Protein AF-A5B8E8-F1 (afdb_monomer_lite)

pLDDT: mean 85.18, std 18.65, range [35.94, 98.5]

Organism: Vitis vinifera (NCBI:txid29760)

InterPro domains:
  IPR005062 SAC3/GANP/THP3, conserved domain [PF03399] (1-104)
  IPR045107 SAC3/GANP/THP3 [PTHR12436] (1-108)

Radius of gyration: 16.65 Å; chains: 1; bounding box: 36×50×41 Å

Sequence (117 aa):
MYNFLWDRMRAIRMDLRMQHIFDLQAISMLEQMIRLHIIAMHELCEYTKGEGFSEGFDAHLNIEQMNKTSVELFQMYDDHRKKGIIVPTEKEFRGYYALLKLDKHPGYKVSYWLLTA

Structure (mmCIF, N/CA/C/O backbone):
data_AF-A5B8E8-F1
#
_entry.id   AF-A5B8E8-F1
#
loop_
_atom_site.group_PDB
_atom_site.id
_atom_site.type_symbol
_atom_site.label_atom_id
_atom_site.label_alt_id
_atom_site.label_comp_id
_atom_site.label_asym_id
_atom_site.label_entity_id
_atom_site.label_seq_id
_atom_site.pdbx_PDB_ins_code
_atom_site.Cartn_x
_atom_site.Cartn_y
_atom_site.Cartn_z
_atom_site.occupancy
_atom_site.B_iso_or_equiv
_atom_site.auth_seq_id
_atom_site.auth_comp_id
_atom_site.auth_asym_id
_atom_site.auth_atom_id
_atom_site.pdbx_PDB_model_num
ATOM 1 N N . MET A 1 1 ? 5.576 4.783 -17.435 1.00 79.00 1 MET A N 1
ATOM 2 C CA . MET A 1 1 ? 4.247 4.647 -16.786 1.00 79.00 1 MET A CA 1
ATOM 3 C C . MET A 1 1 ? 4.357 4.291 -15.301 1.00 79.00 1 MET A C 1
ATOM 5 O O . MET A 1 1 ? 3.820 5.031 -14.490 1.00 79.00 1 MET A O 1
ATOM 9 N N . TYR A 1 2 ? 5.076 3.225 -14.917 1.00 85.69 2 TYR A N 1
ATOM 10 C CA . TYR A 1 2 ? 5.236 2.844 -13.502 1.00 85.69 2 TYR A CA 1
ATOM 11 C C . TYR A 1 2 ? 5.815 3.961 -12.614 1.00 85.69 2 TYR A C 1
ATOM 13 O O . TYR A 1 2 ? 5.212 4.264 -11.593 1.00 85.69 2 TYR A O 1
ATOM 21 N N . ASN A 1 3 ? 6.903 4.628 -13.026 1.00 85.19 3 ASN A N 1
ATOM 22 C CA . ASN A 1 3 ? 7.508 5.722 -12.243 1.00 85.19 3 ASN A CA 1
ATOM 23 C C . ASN A 1 3 ? 6.497 6.839 -11.920 1.00 85.19 3 ASN A C 1
ATOM 25 O O . ASN A 1 3 ? 6.433 7.311 -10.790 1.00 85.19 3 ASN A O 1
ATOM 29 N N . PHE A 1 4 ? 5.624 7.181 -12.875 1.00 87.94 4 PHE A N 1
ATOM 30 C CA . PHE A 1 4 ? 4.538 8.137 -12.653 1.00 87.94 4 PHE A CA 1
ATOM 31 C C . PHE A 1 4 ? 3.537 7.642 -11.599 1.00 87.94 4 PHE A C 1
ATOM 33 O O . PHE A 1 4 ? 3.187 8.389 -10.687 1.00 87.94 4 PHE A O 1
ATOM 40 N N . LEU A 1 5 ? 3.081 6.388 -11.697 1.00 88.69 5 LEU A N 1
ATOM 41 C CA . LEU A 1 5 ? 2.170 5.811 -10.704 1.00 88.69 5 LEU A CA 1
ATOM 42 C C . LEU A 1 5 ? 2.829 5.739 -9.323 1.00 88.69 5 LEU A C 1
ATOM 44 O O . LEU A 1 5 ? 2.202 6.103 -8.334 1.00 88.69 5 LEU A O 1
ATOM 48 N N . TRP A 1 6 ? 4.095 5.334 -9.252 1.00 89.12 6 TRP A N 1
ATOM 49 C CA . TRP A 1 6 ? 4.869 5.280 -8.015 1.00 89.12 6 TRP A CA 1
ATOM 50 C C . TRP A 1 6 ? 4.939 6.652 -7.330 1.00 89.12 6 TRP A C 1
ATOM 52 O O . TRP A 1 6 ? 4.627 6.754 -6.141 1.00 89.12 6 TRP A O 1
ATOM 62 N N . ASP A 1 7 ? 5.247 7.716 -8.081 1.00 90.44 7 ASP A N 1
ATOM 63 C CA . ASP A 1 7 ? 5.289 9.088 -7.562 1.00 90.44 7 ASP A CA 1
ATOM 64 C C . ASP A 1 7 ? 3.918 9.556 -7.064 1.00 90.44 7 ASP A C 1
ATOM 66 O O . ASP A 1 7 ? 3.801 10.110 -5.966 1.00 90.44 7 ASP A O 1
ATOM 70 N N . ARG A 1 8 ? 2.855 9.310 -7.842 1.00 94.56 8 ARG A N 1
ATOM 71 C CA . ARG A 1 8 ? 1.491 9.712 -7.467 1.00 94.56 8 ARG A CA 1
ATOM 72 C C . ARG A 1 8 ? 0.986 8.962 -6.244 1.00 94.56 8 ARG A C 1
ATOM 74 O O . ARG A 1 8 ? 0.412 9.585 -5.357 1.00 94.56 8 ARG A O 1
ATOM 81 N N . MET A 1 9 ? 1.256 7.666 -6.142 1.00 91.94 9 MET A N 1
ATOM 82 C CA . MET A 1 9 ? 0.870 6.870 -4.977 1.00 91.94 9 MET A CA 1
ATOM 83 C C . MET A 1 9 ? 1.655 7.294 -3.735 1.00 91.94 9 MET A C 1
ATOM 85 O O . MET A 1 9 ? 1.079 7.478 -2.663 1.00 91.94 9 MET A O 1
ATOM 89 N N . ARG A 1 10 ? 2.957 7.565 -3.869 1.00 91.62 10 ARG A N 1
ATOM 90 C CA . ARG A 1 10 ? 3.739 8.138 -2.771 1.00 91.62 10 ARG A CA 1
ATOM 91 C C . ARG A 1 10 ? 3.153 9.473 -2.303 1.00 91.62 10 ARG A C 1
ATOM 93 O O . ARG A 1 10 ? 3.033 9.660 -1.094 1.00 91.62 10 ARG A O 1
ATOM 100 N N . ALA A 1 11 ? 2.796 10.371 -3.223 1.00 95.38 11 ALA A N 1
ATOM 101 C CA . ALA A 1 11 ? 2.191 11.662 -2.895 1.00 95.38 11 ALA A CA 1
ATOM 102 C C . ALA A 1 11 ? 0.860 11.490 -2.148 1.00 95.38 11 ALA A C 1
ATOM 104 O O . ALA A 1 11 ? 0.709 12.034 -1.060 1.00 95.38 11 ALA A O 1
ATOM 105 N N . ILE A 1 12 ? -0.034 10.631 -2.652 1.00 95.75 12 ILE A N 1
ATOM 106 C CA . ILE A 1 12 ? -1.316 10.312 -2.009 1.00 95.75 12 ILE A CA 1
ATOM 107 C C . ILE A 1 12 ? -1.120 9.855 -0.556 1.00 95.75 12 ILE A C 1
ATOM 109 O O . ILE A 1 12 ? -1.797 10.353 0.340 1.00 95.75 12 ILE A O 1
ATOM 113 N N . ARG A 1 13 ? -0.172 8.946 -0.284 1.00 95.75 13 ARG A N 1
ATOM 114 C CA . ARG A 1 13 ? 0.109 8.494 1.091 1.00 95.75 13 ARG A CA 1
ATOM 115 C C . ARG A 1 13 ? 0.565 9.649 1.988 1.00 95.75 13 ARG A C 1
ATOM 117 O O . ARG A 1 13 ? 0.168 9.726 3.146 1.00 95.75 13 ARG A O 1
ATOM 124 N N . MET A 1 14 ? 1.414 10.543 1.472 1.00 96.00 14 MET A N 1
ATOM 125 C CA . MET A 1 14 ? 1.868 11.711 2.237 1.00 96.00 14 MET A CA 1
ATOM 126 C C . MET A 1 14 ? 0.724 12.684 2.529 1.00 96.00 14 MET A C 1
ATOM 128 O O . MET A 1 14 ? 0.667 13.192 3.649 1.00 96.00 14 MET A O 1
ATOM 132 N N . ASP A 1 15 ? -0.186 12.891 1.578 1.00 97.69 15 ASP A N 1
ATOM 133 C CA . ASP A 1 15 ? -1.343 13.774 1.739 1.00 97.69 15 ASP A CA 1
ATOM 134 C C . ASP A 1 15 ? -2.341 13.222 2.762 1.00 97.69 15 ASP A C 1
ATOM 136 O O . ASP A 1 15 ? -2.745 13.960 3.661 1.00 97.69 15 ASP A O 1
ATOM 140 N N . LEU A 1 16 ? -2.668 11.922 2.702 1.00 97.12 16 LEU A N 1
ATOM 141 C CA . LEU A 1 16 ? -3.530 11.259 3.695 1.00 97.12 16 LEU A CA 1
ATOM 142 C C . LEU A 1 16 ? -2.999 11.471 5.116 1.00 97.12 16 LEU A C 1
ATOM 144 O O . LEU A 1 16 ? -3.735 11.886 6.012 1.00 97.12 16 LEU A O 1
ATOM 148 N N . ARG A 1 17 ? -1.692 11.258 5.305 1.00 94.19 17 ARG A N 1
ATOM 149 C CA . ARG A 1 17 ? -1.033 11.459 6.595 1.00 94.19 17 ARG A CA 1
ATOM 150 C C . ARG A 1 17 ? -1.048 12.921 7.035 1.00 94.19 17 ARG A C 1
ATOM 152 O O . ARG A 1 17 ? -1.323 13.194 8.199 1.00 94.19 17 ARG A O 1
ATOM 159 N N . MET A 1 18 ? -0.734 13.853 6.132 1.00 96.88 18 MET A N 1
ATOM 160 C CA . MET A 1 18 ? -0.681 15.290 6.433 1.00 96.88 18 MET A CA 1
ATOM 161 C C . MET A 1 18 ? -2.055 15.841 6.827 1.00 96.88 18 MET A C 1
ATOM 163 O O . MET A 1 18 ? -2.149 16.682 7.716 1.00 96.88 18 MET A O 1
ATOM 167 N N . GLN A 1 19 ? -3.113 15.346 6.189 1.00 97.69 19 GLN A N 1
ATOM 168 C CA . GLN A 1 19 ? -4.493 15.741 6.462 1.00 97.69 19 GLN A CA 1
ATOM 169 C C . GLN A 1 19 ? -5.136 14.930 7.598 1.00 97.69 19 GLN A C 1
ATOM 171 O O . GLN A 1 19 ? -6.300 15.154 7.917 1.00 97.69 19 GLN A O 1
ATOM 176 N N . HIS A 1 20 ? -4.395 14.004 8.221 1.00 96.38 20 HIS A N 1
ATOM 177 C CA . HIS A 1 20 ? -4.889 13.101 9.265 1.00 96.38 20 HIS A CA 1
ATOM 178 C C . HIS A 1 20 ? -6.131 12.288 8.849 1.00 96.38 20 HIS A C 1
ATOM 180 O O . HIS A 1 20 ? -7.030 12.036 9.655 1.00 96.38 20 HIS A O 1
ATOM 186 N N . ILE A 1 21 ? -6.180 11.856 7.587 1.00 97.69 21 ILE A N 1
ATOM 187 C CA . ILE A 1 21 ? -7.262 11.028 7.051 1.00 97.69 21 ILE A CA 1
ATOM 188 C C . ILE A 1 21 ? -6.933 9.562 7.327 1.00 97.69 21 ILE A C 1
ATOM 190 O O . ILE A 1 21 ? -6.051 8.979 6.696 1.00 97.69 21 ILE A O 1
ATOM 194 N N . PHE A 1 22 ? -7.662 8.966 8.273 1.00 96.62 22 PHE A N 1
ATOM 195 C CA . PHE A 1 22 ? -7.445 7.590 8.726 1.00 96.62 22 PHE A CA 1
ATOM 196 C C . PHE A 1 22 ? -8.731 6.761 8.754 1.00 96.62 22 PHE A C 1
ATOM 198 O O . PHE A 1 22 ? -8.995 6.056 9.726 1.00 96.62 22 PHE A O 1
ATOM 205 N N . ASP A 1 23 ? -9.565 6.884 7.730 1.00 97.31 23 ASP A N 1
ATOM 206 C CA . ASP A 1 23 ? -10.796 6.108 7.595 1.00 97.31 23 ASP A CA 1
ATOM 207 C C . ASP A 1 23 ? -10.584 4.818 6.778 1.00 97.31 23 ASP A C 1
ATOM 209 O O . ASP A 1 23 ? -9.476 4.485 6.346 1.00 97.31 23 ASP A O 1
ATOM 213 N N . LEU A 1 24 ? -11.668 4.069 6.559 1.00 97.69 24 LEU A N 1
ATOM 214 C CA . LEU A 1 24 ? -11.645 2.840 5.760 1.00 97.69 24 LEU A CA 1
ATOM 215 C C . LEU A 1 24 ? -11.293 3.095 4.283 1.00 97.69 24 LEU A C 1
ATOM 217 O O . LEU A 1 24 ? -10.781 2.195 3.614 1.00 97.69 24 LEU A O 1
ATOM 221 N N . GLN A 1 25 ? -11.538 4.302 3.765 1.00 97.75 25 GLN A N 1
ATOM 222 C CA . GLN A 1 25 ? -11.183 4.652 2.392 1.00 97.75 25 GLN A CA 1
ATOM 223 C C . GLN A 1 25 ? -9.669 4.837 2.262 1.00 97.75 25 GLN A C 1
ATOM 225 O O . GLN A 1 25 ? -9.066 4.285 1.341 1.00 97.75 25 GLN A O 1
ATOM 230 N N . ALA A 1 26 ? -9.041 5.517 3.221 1.00 97.94 26 ALA A N 1
ATOM 231 C CA . ALA A 1 26 ? -7.592 5.617 3.314 1.00 97.94 26 ALA A CA 1
ATOM 232 C C . ALA A 1 26 ? -6.940 4.228 3.422 1.00 97.94 26 ALA A C 1
ATOM 234 O O . ALA A 1 26 ? -5.989 3.957 2.689 1.00 97.94 26 ALA A O 1
ATOM 235 N N . ILE A 1 27 ? -7.502 3.308 4.223 1.00 98.38 27 ILE A N 1
ATOM 236 C CA . ILE A 1 27 ? -7.063 1.899 4.249 1.00 98.38 27 ILE A CA 1
ATOM 237 C C . ILE A 1 27 ? -7.096 1.297 2.842 1.00 98.38 27 ILE A C 1
ATOM 239 O O . ILE A 1 27 ? -6.069 0.818 2.364 1.00 98.38 27 ILE A O 1
ATOM 243 N N . SER A 1 28 ? -8.237 1.366 2.148 1.00 98.19 28 SER A N 1
ATOM 244 C CA . SER A 1 28 ? -8.371 0.816 0.793 1.00 98.19 28 SER A CA 1
ATOM 245 C C . SER A 1 28 ? -7.346 1.404 -0.184 1.00 98.19 28 SER A C 1
ATOM 247 O O . SER A 1 28 ? -6.870 0.699 -1.075 1.00 98.19 28 SER A O 1
ATOM 249 N N . MET A 1 29 ? -6.999 2.684 -0.047 1.00 98.00 29 MET A N 1
ATOM 250 C CA . MET A 1 29 ? -5.994 3.330 -0.891 1.00 98.00 29 MET A CA 1
ATOM 251 C C . MET A 1 29 ? -4.591 2.790 -0.596 1.00 98.00 29 MET A C 1
ATOM 253 O O . MET A 1 29 ? -3.876 2.442 -1.536 1.00 98.00 29 MET A O 1
ATOM 257 N N . LEU A 1 30 ? -4.213 2.649 0.683 1.00 98.25 30 LEU A N 1
ATOM 258 C CA . LEU A 1 30 ? -2.934 2.051 1.095 1.00 98.25 30 LEU A CA 1
ATOM 259 C C . LEU A 1 30 ? -2.801 0.596 0.618 1.00 98.25 30 LEU A C 1
ATOM 261 O O . LEU A 1 30 ? -1.757 0.195 0.098 1.00 98.25 30 LEU A O 1
ATOM 265 N N . GLU A 1 31 ? -3.881 -0.174 0.733 1.00 98.44 31 GLU A N 1
ATOM 266 C CA . GLU A 1 31 ? -3.982 -1.546 0.238 1.00 98.44 31 GLU A CA 1
ATOM 267 C C . GLU A 1 31 ? -3.738 -1.642 -1.274 1.00 98.44 31 GLU A C 1
ATOM 269 O O . GLU A 1 31 ? -2.960 -2.480 -1.738 1.00 98.44 31 GLU A O 1
ATOM 274 N N . GLN A 1 32 ? -4.356 -0.753 -2.058 1.00 97.62 32 GLN A N 1
ATOM 275 C CA . GLN A 1 32 ? -4.134 -0.678 -3.504 1.00 97.62 32 GLN A CA 1
ATOM 276 C C . GLN A 1 32 ? -2.682 -0.329 -3.850 1.00 97.62 32 GLN A C 1
ATOM 278 O O . GLN A 1 32 ? -2.139 -0.910 -4.792 1.00 97.62 32 GLN A O 1
ATOM 283 N N . MET A 1 33 ? -2.014 0.547 -3.085 1.00 97.25 33 MET A N 1
ATOM 284 C CA . MET A 1 33 ? -0.590 0.833 -3.331 1.00 97.25 33 MET A CA 1
ATOM 285 C C . MET A 1 33 ? 0.282 -0.399 -3.109 1.00 97.25 33 MET A C 1
ATOM 287 O O . MET A 1 33 ? 1.187 -0.656 -3.898 1.00 97.25 33 MET A O 1
ATOM 291 N N . ILE A 1 34 ? 0.019 -1.175 -2.052 1.00 97.56 34 ILE A N 1
ATOM 292 C CA . ILE A 1 34 ? 0.779 -2.400 -1.780 1.00 97.56 34 ILE A CA 1
ATOM 293 C C . ILE A 1 34 ? 0.570 -3.421 -2.903 1.00 97.56 34 ILE A C 1
ATOM 295 O O . ILE A 1 34 ? 1.552 -3.971 -3.399 1.00 97.56 34 ILE A O 1
ATOM 299 N N . ARG A 1 35 ? -0.673 -3.635 -3.359 1.00 97.62 35 ARG A N 1
ATOM 300 C CA . ARG A 1 35 ? -0.953 -4.534 -4.494 1.00 97.62 35 ARG A CA 1
ATOM 301 C C . ARG A 1 35 ? -0.241 -4.073 -5.770 1.00 97.62 35 ARG A C 1
ATOM 303 O O . ARG A 1 35 ? 0.352 -4.898 -6.460 1.00 97.62 35 ARG A O 1
ATOM 310 N N . LEU A 1 36 ? -0.214 -2.765 -6.042 1.00 95.44 36 LEU A N 1
ATOM 311 C CA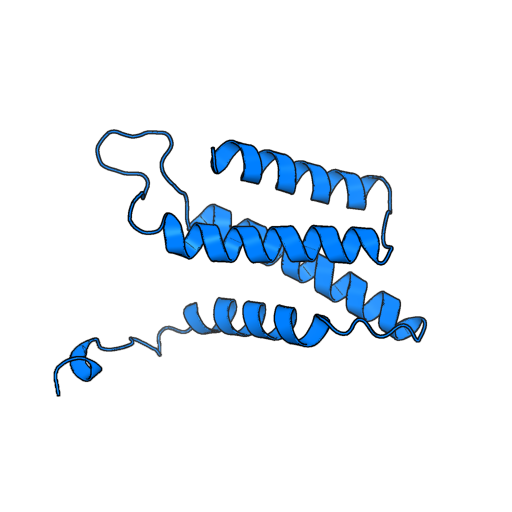 . LEU A 1 36 ? 0.541 -2.202 -7.165 1.00 95.44 36 LEU A CA 1
ATOM 312 C C . LEU A 1 36 ? 2.046 -2.482 -7.042 1.00 95.44 36 LEU A C 1
ATOM 314 O O . LEU A 1 36 ? 2.659 -2.882 -8.026 1.00 95.44 36 LEU A O 1
ATOM 318 N N . HIS A 1 37 ? 2.643 -2.303 -5.860 1.00 94.75 37 HIS A N 1
ATOM 319 C CA . HIS A 1 37 ? 4.064 -2.598 -5.644 1.00 94.75 37 HIS A CA 1
ATOM 320 C C . HIS A 1 37 ? 4.398 -4.079 -5.865 1.00 94.75 37 HIS A C 1
ATOM 322 O O . HIS A 1 37 ? 5.460 -4.382 -6.408 1.00 94.75 37 HIS A O 1
ATOM 328 N N . ILE A 1 38 ? 3.501 -4.991 -5.472 1.00 95.19 38 ILE A N 1
ATOM 329 C CA . ILE A 1 38 ? 3.651 -6.436 -5.706 1.00 95.19 38 ILE A CA 1
ATOM 330 C C . ILE A 1 38 ? 3.607 -6.740 -7.207 1.00 95.19 38 ILE A C 1
ATOM 332 O O . ILE A 1 38 ? 4.511 -7.396 -7.718 1.00 95.19 38 ILE A O 1
ATOM 336 N N . ILE A 1 39 ? 2.600 -6.224 -7.920 1.00 94.50 39 ILE A N 1
ATOM 337 C CA . ILE A 1 39 ? 2.462 -6.425 -9.371 1.00 94.50 39 ILE A CA 1
ATOM 338 C C . ILE A 1 39 ? 3.673 -5.844 -10.103 1.00 94.50 39 ILE A C 1
ATOM 340 O O . ILE A 1 39 ? 4.281 -6.524 -10.918 1.00 94.50 39 ILE A O 1
ATOM 344 N N . ALA A 1 40 ? 4.088 -4.622 -9.767 1.00 91.75 40 ALA A N 1
ATOM 345 C CA . ALA A 1 40 ? 5.251 -3.993 -10.383 1.00 91.75 40 ALA A CA 1
ATOM 346 C C . ALA A 1 40 ? 6.541 -4.793 -10.160 1.00 91.75 40 ALA A C 1
ATOM 348 O O . ALA A 1 40 ? 7.358 -4.886 -11.069 1.00 91.75 40 ALA A O 1
ATOM 349 N N . MET A 1 41 ? 6.712 -5.396 -8.979 1.00 91.44 41 MET A N 1
ATOM 350 C CA . MET A 1 41 ? 7.856 -6.264 -8.700 1.00 91.44 41 MET A CA 1
ATOM 351 C C . MET A 1 41 ? 7.888 -7.491 -9.616 1.00 91.44 41 MET A C 1
ATOM 353 O O . MET A 1 41 ? 8.972 -7.914 -9.998 1.00 91.44 41 MET A O 1
ATOM 357 N N . HIS A 1 42 ? 6.728 -8.056 -9.959 1.00 90.38 42 HIS A N 1
ATOM 358 C CA . HIS A 1 42 ? 6.630 -9.205 -10.858 1.00 90.38 42 HIS A CA 1
ATOM 359 C C . HIS A 1 42 ? 6.817 -8.806 -12.327 1.00 90.38 42 HIS A C 1
ATOM 361 O O . HIS A 1 42 ? 7.670 -9.365 -13.002 1.00 90.38 42 HIS A O 1
ATOM 367 N N . GLU A 1 43 ? 6.063 -7.813 -12.798 1.00 89.38 43 GLU A N 1
ATOM 368 C CA . GLU A 1 43 ? 6.024 -7.420 -14.214 1.00 89.38 43 GLU A CA 1
ATOM 369 C C . GLU A 1 43 ? 7.309 -6.722 -14.682 1.00 89.38 43 GLU A C 1
ATOM 371 O O . GLU A 1 43 ? 7.627 -6.722 -15.868 1.00 89.38 43 GLU A O 1
ATOM 376 N N . LEU A 1 44 ? 8.038 -6.076 -13.764 1.00 87.75 44 LEU A N 1
ATOM 377 C CA . LEU A 1 44 ? 9.192 -5.239 -14.102 1.00 87.75 44 LEU A CA 1
ATOM 378 C C . LEU A 1 44 ? 10.532 -5.805 -13.620 1.00 87.75 44 LEU A C 1
ATOM 380 O O . LEU A 1 44 ? 11.544 -5.109 -13.717 1.00 87.75 44 LEU A O 1
ATOM 384 N N . CYS A 1 45 ? 10.574 -7.042 -13.111 1.00 81.81 45 CYS A N 1
ATOM 385 C CA . CYS A 1 45 ? 11.808 -7.633 -12.579 1.00 81.81 45 CYS A CA 1
ATOM 386 C C . CYS A 1 45 ? 12.925 -7.751 -13.631 1.00 81.81 45 CYS A C 1
ATOM 388 O O . CYS A 1 45 ? 14.097 -7.582 -13.295 1.00 81.81 45 CYS A O 1
ATOM 390 N N . GLU A 1 46 ? 12.567 -7.969 -14.898 1.00 77.25 46 GLU A N 1
ATOM 391 C CA . GLU A 1 46 ? 13.504 -8.078 -16.024 1.00 77.25 46 GLU A CA 1
ATOM 392 C C . GLU A 1 46 ? 13.934 -6.706 -16.580 1.00 77.25 46 GLU A C 1
ATOM 394 O O . GLU A 1 46 ? 14.963 -6.599 -17.239 1.00 77.25 46 GLU A O 1
ATOM 399 N N . TYR A 1 47 ? 13.210 -5.627 -16.254 1.00 73.69 47 TYR A N 1
ATOM 400 C CA . TYR A 1 47 ? 13.458 -4.259 -16.737 1.00 73.69 47 TYR A CA 1
ATOM 401 C C . TYR A 1 47 ? 14.274 -3.428 -15.735 1.00 73.69 47 TYR A C 1
ATOM 403 O O . TYR A 1 47 ? 13.930 -2.289 -15.391 1.00 73.69 47 TYR A O 1
ATOM 411 N N . THR A 1 48 ? 15.350 -4.021 -15.219 1.00 64.56 48 THR A N 1
ATOM 412 C CA . THR A 1 48 ? 16.214 -3.414 -14.198 1.00 64.56 48 THR A CA 1
ATOM 413 C C . THR A 1 48 ? 17.040 -2.250 -14.754 1.00 64.56 48 THR A C 1
ATOM 415 O O . THR A 1 48 ? 17.345 -2.177 -15.940 1.00 64.56 48 THR A O 1
ATOM 418 N N . LYS A 1 49 ? 17.413 -1.298 -13.886 1.00 60.97 49 LYS A N 1
ATOM 419 C CA . LYS A 1 49 ? 18.327 -0.198 -14.246 1.00 60.97 49 LYS A CA 1
ATOM 420 C C . LYS A 1 49 ? 19.702 -0.751 -14.664 1.00 60.97 49 LYS A C 1
ATOM 422 O O . LYS A 1 49 ? 20.475 -1.180 -13.813 1.00 60.97 49 LYS A O 1
ATOM 427 N N . GLY 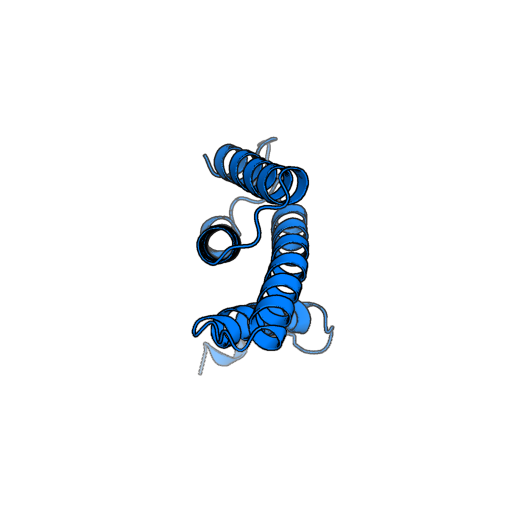A 1 50 ? 20.007 -0.695 -15.959 1.00 60.62 50 GLY A N 1
ATOM 428 C CA . GLY A 1 50 ? 21.247 -1.182 -16.577 1.00 60.62 50 GLY A CA 1
ATOM 429 C C . GLY A 1 50 ? 21.019 -1.460 -18.067 1.00 60.62 50 GLY A C 1
ATOM 430 O O . GLY A 1 50 ? 19.883 -1.674 -18.454 1.00 60.62 50 GLY A O 1
ATOM 431 N N . GLU A 1 51 ? 22.063 -1.398 -18.904 1.00 50.56 51 GLU A N 1
ATOM 432 C CA . GLU A 1 51 ? 21.993 -1.440 -20.389 1.00 50.56 51 GLU A CA 1
ATOM 433 C C . GLU A 1 51 ? 21.437 -0.174 -21.083 1.00 50.56 51 GLU A C 1
ATOM 435 O O . GLU A 1 51 ? 20.656 -0.230 -22.028 1.00 50.56 51 GLU A O 1
ATOM 440 N N . GLY A 1 52 ? 21.864 1.016 -20.645 1.00 50.94 52 GLY A N 1
ATOM 441 C CA . GLY A 1 52 ? 21.621 2.264 -21.393 1.00 50.94 52 GLY A CA 1
ATOM 442 C C . GLY A 1 52 ? 20.264 2.940 -21.157 1.00 50.94 52 GLY A C 1
ATOM 443 O O . GLY A 1 52 ? 20.016 4.001 -21.726 1.00 50.94 52 GLY A O 1
ATOM 444 N N . PHE A 1 53 ? 19.421 2.397 -20.273 1.00 51.44 53 PHE A N 1
ATOM 445 C CA . PHE A 1 53 ? 18.168 3.021 -19.836 1.00 51.44 53 PHE A CA 1
ATOM 446 C C . PHE A 1 53 ? 18.304 3.646 -18.437 1.00 51.44 53 PHE A C 1
ATOM 448 O O . PHE A 1 53 ? 18.460 2.949 -17.435 1.00 51.44 53 PHE A O 1
ATOM 455 N N . SER A 1 54 ? 18.210 4.977 -18.349 1.00 57.41 54 SER A N 1
ATOM 456 C CA . SER A 1 54 ? 18.261 5.735 -17.084 1.00 57.41 54 SER A CA 1
ATOM 457 C C . SER A 1 54 ? 16.978 5.635 -16.239 1.00 57.41 54 SER A C 1
ATOM 459 O O . SER A 1 54 ? 17.006 5.945 -15.049 1.00 57.41 54 SER A O 1
ATOM 461 N N . GLU A 1 55 ? 15.866 5.171 -16.822 1.00 64.19 55 GLU A N 1
ATOM 462 C CA . GLU A 1 55 ? 14.528 5.123 -16.202 1.00 64.19 55 GLU A CA 1
ATOM 463 C C . GLU A 1 55 ? 14.030 3.701 -15.861 1.00 64.19 55 GLU A C 1
ATOM 465 O O . GLU A 1 55 ? 12.824 3.473 -15.748 1.00 64.19 55 GLU A O 1
ATOM 470 N N . GLY A 1 56 ? 14.937 2.731 -15.704 1.00 69.44 56 GLY A N 1
ATOM 471 C CA . GLY A 1 56 ? 14.581 1.348 -15.360 1.00 69.44 56 GLY A CA 1
ATOM 472 C C . GLY A 1 56 ? 13.906 1.193 -13.987 1.00 69.44 56 GLY A C 1
ATOM 473 O O . GLY A 1 56 ? 13.985 2.072 -13.120 1.00 69.44 56 GLY A O 1
ATO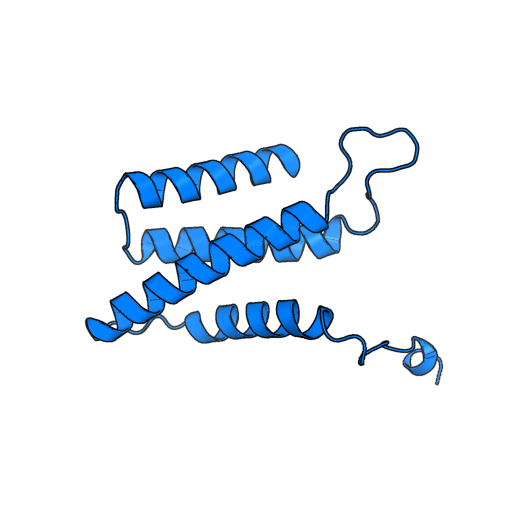M 474 N N . PHE A 1 57 ? 13.259 0.046 -13.775 1.00 84.94 57 PHE A N 1
ATOM 475 C CA . PHE A 1 57 ? 12.609 -0.295 -12.512 1.00 84.94 57 PHE A CA 1
ATOM 476 C C . PHE A 1 57 ? 13.639 -0.455 -11.388 1.00 84.94 57 PHE A C 1
ATOM 478 O O . PHE A 1 57 ? 14.650 -1.147 -11.521 1.00 84.94 57 PHE A O 1
ATOM 485 N N . ASP A 1 58 ? 13.368 0.201 -10.260 1.00 87.88 58 ASP A N 1
ATOM 486 C CA . ASP A 1 58 ? 14.198 0.143 -9.063 1.00 87.88 58 ASP A CA 1
ATOM 487 C C . ASP A 1 58 ? 13.510 -0.704 -7.991 1.00 87.88 58 ASP A C 1
ATOM 489 O O . ASP A 1 58 ? 12.678 -0.223 -7.212 1.00 87.88 58 ASP A O 1
ATOM 493 N N . ALA A 1 59 ? 13.852 -1.992 -7.971 1.00 88.19 59 ALA A N 1
ATOM 494 C CA . ALA A 1 59 ? 13.295 -2.954 -7.029 1.00 88.19 59 ALA A CA 1
ATOM 495 C C . ALA A 1 59 ? 13.528 -2.543 -5.566 1.00 88.19 59 ALA A C 1
ATOM 497 O O . ALA A 1 59 ? 12.663 -2.756 -4.714 1.00 88.19 59 ALA A O 1
ATOM 498 N N . HIS A 1 60 ? 14.665 -1.905 -5.269 1.00 88.31 60 HIS A N 1
ATOM 499 C CA . HIS A 1 60 ? 14.986 -1.464 -3.917 1.00 88.31 60 HIS A CA 1
ATOM 500 C C . HIS A 1 60 ? 14.030 -0.361 -3.456 1.00 88.31 60 HIS A C 1
ATOM 502 O O . HIS A 1 60 ? 13.420 -0.483 -2.391 1.00 88.31 60 HIS A O 1
ATOM 508 N N . LEU A 1 61 ? 13.835 0.672 -4.281 1.00 90.25 61 LEU A N 1
ATOM 509 C CA . LEU A 1 61 ? 12.891 1.752 -3.981 1.00 90.25 61 LEU A CA 1
ATOM 510 C C . LEU A 1 61 ? 11.441 1.254 -3.930 1.00 90.25 61 LEU A C 1
ATOM 512 O O . LEU A 1 61 ? 10.668 1.714 -3.085 1.00 90.25 61 LEU A O 1
ATOM 516 N N . ASN A 1 62 ? 11.062 0.302 -4.790 1.00 91.50 62 ASN A N 1
ATOM 517 C CA . ASN A 1 62 ? 9.742 -0.335 -4.754 1.00 91.50 62 ASN A CA 1
ATOM 518 C C . ASN A 1 62 ? 9.498 -1.034 -3.404 1.00 91.50 62 ASN A C 1
ATOM 520 O O . ASN A 1 62 ? 8.517 -0.740 -2.716 1.00 91.50 62 ASN A O 1
ATOM 524 N N . ILE A 1 63 ? 10.436 -1.888 -2.980 1.00 93.00 63 ILE A N 1
ATOM 525 C CA . ILE A 1 63 ? 10.382 -2.598 -1.695 1.00 93.00 63 ILE A CA 1
ATOM 526 C C . ILE A 1 63 ? 10.389 -1.613 -0.520 1.00 93.00 63 ILE A C 1
ATOM 528 O O . ILE A 1 63 ? 9.667 -1.808 0.463 1.00 93.00 63 ILE A O 1
ATOM 532 N N . GLU A 1 64 ? 11.190 -0.550 -0.583 1.00 93.38 64 GLU A N 1
ATOM 533 C CA . GLU A 1 64 ? 11.232 0.478 0.456 1.00 93.38 64 GLU A CA 1
ATOM 534 C C . GLU A 1 64 ? 9.867 1.163 0.620 1.00 93.38 64 GLU A C 1
ATOM 536 O O . GLU A 1 64 ? 9.377 1.300 1.746 1.00 93.38 64 GLU A O 1
ATOM 541 N N . GLN A 1 65 ? 9.217 1.559 -0.482 1.00 93.56 65 GLN A N 1
ATOM 542 C CA . GLN A 1 65 ? 7.888 2.169 -0.409 1.00 93.56 65 GLN A CA 1
ATOM 543 C C . GLN A 1 65 ? 6.827 1.189 0.081 1.00 93.56 65 GLN A C 1
ATOM 545 O O . GLN A 1 65 ? 6.045 1.570 0.952 1.00 93.56 65 GLN A O 1
ATOM 550 N N . MET A 1 66 ? 6.844 -0.062 -0.387 1.00 95.44 66 MET A N 1
ATOM 551 C CA . MET A 1 66 ? 5.936 -1.105 0.095 1.00 95.44 66 MET A CA 1
ATOM 552 C C . MET A 1 66 ? 6.074 -1.318 1.611 1.00 95.44 66 MET A C 1
ATOM 554 O O . MET A 1 66 ? 5.064 -1.399 2.311 1.00 95.44 66 MET A O 1
ATOM 558 N N . ASN A 1 67 ? 7.302 -1.333 2.149 1.00 95.50 67 ASN A N 1
ATOM 559 C CA . ASN A 1 67 ? 7.539 -1.423 3.595 1.00 95.50 67 ASN A CA 1
ATOM 560 C C . ASN A 1 67 ? 6.943 -0.227 4.349 1.00 95.50 67 ASN A C 1
ATOM 562 O O . ASN A 1 67 ? 6.250 -0.425 5.345 1.00 95.50 67 ASN A O 1
ATOM 566 N N . LYS A 1 68 ? 7.186 1.003 3.876 1.00 95.38 68 LYS A N 1
ATOM 567 C CA . LYS A 1 68 ? 6.652 2.221 4.510 1.00 95.38 68 LYS A CA 1
ATOM 568 C C . LYS A 1 68 ? 5.122 2.227 4.521 1.00 95.38 68 LYS A C 1
ATOM 570 O O . LYS A 1 68 ? 4.534 2.490 5.564 1.00 95.38 68 LYS A O 1
ATOM 575 N N . THR A 1 69 ? 4.492 1.876 3.399 1.00 97.31 69 THR A N 1
ATOM 576 C CA . THR A 1 69 ? 3.028 1.773 3.301 1.00 97.31 69 THR A CA 1
ATOM 577 C C . THR A 1 69 ? 2.477 0.684 4.221 1.00 97.31 69 THR A C 1
ATOM 579 O O . THR A 1 69 ? 1.462 0.902 4.871 1.00 97.31 69 THR A O 1
ATOM 582 N N . SER A 1 70 ? 3.157 -0.463 4.336 1.00 97.81 70 SER A N 1
ATOM 583 C CA . SER A 1 70 ? 2.716 -1.565 5.209 1.00 97.81 70 SER A CA 1
ATOM 584 C C . SER A 1 70 ? 2.721 -1.174 6.688 1.00 97.81 70 SER A C 1
ATOM 586 O O . SER A 1 70 ? 1.775 -1.484 7.403 1.00 97.81 70 SER A O 1
ATOM 588 N N . VAL A 1 71 ? 3.760 -0.468 7.151 1.00 96.75 71 VAL A N 1
ATOM 589 C CA . VAL A 1 71 ? 3.835 0.015 8.543 1.00 96.75 71 VAL A CA 1
ATOM 590 C C . VAL A 1 71 ? 2.665 0.946 8.862 1.00 96.75 71 VAL A C 1
ATOM 592 O O . VAL A 1 71 ? 2.019 0.789 9.895 1.00 96.75 71 VAL A O 1
ATOM 595 N N . GLU A 1 72 ? 2.370 1.879 7.960 1.00 97.31 72 GLU A N 1
ATOM 596 C CA . GLU A 1 72 ? 1.257 2.818 8.114 1.00 97.31 72 GLU A CA 1
ATOM 597 C C . GLU A 1 72 ? -0.102 2.101 8.099 1.00 97.31 72 GLU A C 1
ATOM 599 O O . GLU A 1 72 ? -0.925 2.313 8.988 1.00 97.31 72 GLU A O 1
ATOM 604 N N . LEU A 1 73 ? -0.297 1.163 7.168 1.00 98.44 73 LEU A N 1
ATOM 605 C CA . LEU A 1 73 ? -1.503 0.342 7.080 1.00 98.44 73 LEU A CA 1
ATOM 606 C C . LEU A 1 73 ? -1.748 -0.477 8.358 1.00 98.44 73 LEU A C 1
ATOM 608 O O . LEU A 1 73 ? -2.874 -0.547 8.847 1.00 98.44 73 LEU A O 1
ATOM 612 N N . PHE A 1 74 ? -0.705 -1.079 8.933 1.00 98.38 74 PHE A N 1
ATOM 613 C CA . PHE A 1 74 ? -0.845 -1.879 10.154 1.00 98.38 74 PHE A CA 1
ATOM 614 C C . PHE A 1 74 ? -1.183 -1.031 11.371 1.00 98.38 74 PHE A C 1
ATOM 616 O O . PHE A 1 74 ? -2.021 -1.442 12.172 1.00 98.38 74 PHE A O 1
ATOM 623 N N . GLN A 1 75 ? -0.608 0.168 11.466 1.00 97.81 75 GLN A N 1
ATOM 624 C CA . GLN A 1 75 ? -0.999 1.127 12.492 1.00 97.81 75 GLN A CA 1
ATOM 625 C C . GLN A 1 75 ? -2.490 1.478 12.369 1.00 97.81 75 GLN A C 1
ATOM 627 O O . GLN A 1 75 ? -3.218 1.443 13.361 1.00 97.81 75 GLN A O 1
ATOM 632 N N . MET A 1 76 ? -2.973 1.722 11.145 1.00 97.88 76 MET A N 1
ATOM 633 C CA . MET A 1 76 ? -4.389 1.996 10.900 1.00 97.88 76 MET A CA 1
ATOM 634 C C . MET A 1 76 ? -5.297 0.818 11.268 1.00 97.88 76 MET A C 1
ATOM 636 O O . MET A 1 76 ? -6.345 1.042 11.877 1.00 97.88 76 MET A O 1
ATOM 640 N N . TYR A 1 77 ? -4.920 -0.424 10.946 1.00 98.50 77 TYR A N 1
ATOM 641 C CA . TYR A 1 77 ? -5.683 -1.601 11.374 1.00 98.50 77 TYR A CA 1
ATOM 642 C C . TYR A 1 77 ? -5.766 -1.704 12.896 1.00 98.50 77 TYR A C 1
ATOM 644 O O . TYR A 1 77 ? -6.846 -1.942 13.437 1.00 98.50 77 TYR A O 1
ATOM 652 N N . ASP A 1 78 ? -4.653 -1.493 13.596 1.00 98.19 78 ASP A N 1
ATOM 653 C CA . ASP A 1 78 ? -4.621 -1.590 15.053 1.00 98.19 78 ASP A CA 1
ATOM 654 C C . ASP A 1 78 ? -5.450 -0.482 15.715 1.00 98.19 78 ASP A C 1
ATOM 656 O O . ASP A 1 78 ? -6.167 -0.744 16.683 1.00 98.19 78 ASP A O 1
ATOM 660 N N . ASP A 1 79 ? -5.443 0.731 15.163 1.00 97.62 79 ASP A N 1
ATOM 661 C CA . ASP A 1 79 ? -6.268 1.833 15.660 1.00 97.62 79 ASP A CA 1
ATOM 662 C C . ASP A 1 79 ? -7.766 1.627 15.400 1.00 97.62 79 ASP A C 1
ATOM 664 O O . ASP A 1 79 ? -8.588 1.971 16.253 1.00 97.62 79 ASP A O 1
ATOM 668 N N . HIS A 1 80 ? -8.145 1.006 14.281 1.00 98.06 80 HIS A N 1
ATOM 669 C CA . HIS A 1 80 ? -9.532 0.596 14.039 1.00 98.06 80 HIS A CA 1
ATOM 670 C C . HIS A 1 80 ? -9.958 -0.546 14.962 1.00 98.06 80 HIS A C 1
ATOM 672 O O . HIS A 1 80 ? -11.055 -0.499 15.523 1.00 98.06 80 HIS A O 1
ATOM 678 N N . ARG A 1 81 ? -9.074 -1.518 15.215 1.00 97.69 81 ARG A N 1
ATOM 679 C CA . ARG A 1 81 ? -9.354 -2.622 16.140 1.00 97.69 81 ARG A CA 1
ATOM 680 C C . ARG A 1 81 ? -9.611 -2.122 17.559 1.00 97.69 81 ARG A C 1
ATOM 682 O O . ARG A 1 81 ? -10.545 -2.595 18.200 1.00 97.69 81 ARG A O 1
ATOM 689 N N . LYS A 1 82 ? -8.849 -1.126 18.033 1.00 97.56 82 LYS A N 1
ATOM 690 C CA . LYS A 1 82 ? -9.091 -0.461 19.332 1.00 97.56 82 LYS A CA 1
ATOM 691 C C . LYS A 1 82 ? -10.476 0.192 19.413 1.00 97.56 82 LYS A C 1
ATOM 693 O O . LYS A 1 82 ? -11.025 0.306 20.502 1.00 97.56 82 LYS A O 1
ATOM 698 N N . LYS A 1 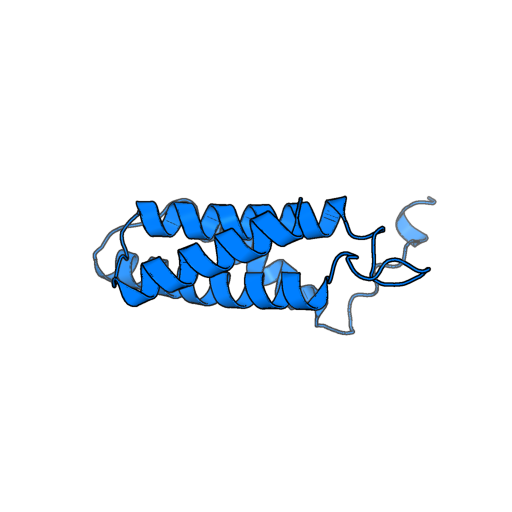83 ? -11.048 0.594 18.274 1.00 97.25 83 LYS A N 1
ATOM 699 C CA . LYS A 1 83 ? -12.409 1.146 18.152 1.00 97.25 83 LYS A CA 1
ATOM 700 C C . LYS A 1 83 ? -13.480 0.068 17.918 1.00 97.25 83 LYS A C 1
ATOM 702 O O . LYS A 1 83 ? -14.632 0.408 17.678 1.00 97.25 83 LYS A O 1
ATOM 707 N N . GLY A 1 84 ? -13.119 -1.218 17.952 1.00 97.81 84 GLY A N 1
ATOM 708 C CA . GLY A 1 84 ? -14.031 -2.335 17.685 1.00 97.81 84 GLY A CA 1
ATOM 709 C C . GLY A 1 84 ? -14.330 -2.579 16.201 1.00 97.81 84 GLY A C 1
ATOM 710 O O . GLY A 1 84 ? -15.199 -3.386 15.885 1.00 97.81 84 GLY A O 1
ATOM 711 N N . ILE A 1 85 ? -13.621 -1.912 15.285 1.00 98.00 85 ILE A N 1
ATOM 712 C CA . ILE A 1 85 ? -13.795 -2.075 13.838 1.00 98.00 85 ILE A CA 1
ATOM 713 C C . ILE A 1 85 ? -12.782 -3.105 13.335 1.00 98.00 85 ILE A C 1
ATOM 715 O O . ILE A 1 85 ? -11.572 -2.923 13.468 1.00 98.00 85 ILE A O 1
ATOM 719 N N . ILE A 1 86 ? -13.278 -4.187 12.738 1.00 96.38 86 ILE A N 1
ATOM 720 C CA . ILE A 1 86 ? -12.449 -5.237 12.138 1.00 96.38 86 ILE A CA 1
ATOM 721 C C . ILE A 1 86 ? -12.393 -5.010 10.632 1.00 96.38 86 ILE A C 1
ATOM 723 O O . ILE A 1 86 ? -13.433 -4.926 9.981 1.00 96.38 86 ILE A O 1
ATOM 727 N N . VAL A 1 87 ? -11.183 -4.960 10.077 1.00 97.81 87 VAL A N 1
ATOM 728 C CA . VAL A 1 87 ? -10.977 -4.821 8.635 1.00 97.81 87 VAL A CA 1
ATOM 729 C C . VAL A 1 87 ? -10.657 -6.197 8.029 1.00 97.81 87 VAL A C 1
ATOM 731 O O . VAL A 1 87 ? -9.621 -6.773 8.365 1.00 97.81 87 VAL A O 1
ATOM 734 N N . PRO A 1 88 ? -11.524 -6.772 7.169 1.00 97.06 88 PRO A N 1
ATOM 735 C CA . PRO A 1 88 ? -11.401 -8.169 6.728 1.00 97.06 88 PRO A CA 1
ATOM 736 C C . PRO A 1 88 ? -10.105 -8.498 5.976 1.00 97.06 88 PRO A C 1
ATOM 738 O O . PRO A 1 88 ? -9.586 -9.610 6.083 1.00 97.06 88 PRO A O 1
ATOM 741 N N . THR A 1 89 ? -9.579 -7.527 5.235 1.00 98.25 89 THR A N 1
ATOM 742 C CA . THR A 1 89 ? -8.377 -7.626 4.396 1.00 98.25 89 THR A CA 1
ATOM 743 C C . THR A 1 89 ? -7.079 -7.650 5.196 1.00 98.25 89 THR A C 1
ATOM 745 O O . THR A 1 89 ? -6.041 -8.021 4.662 1.00 98.25 89 THR A O 1
ATOM 748 N N . GLU A 1 90 ? -7.103 -7.345 6.494 1.00 98.31 90 GLU A N 1
ATOM 749 C CA . GLU A 1 90 ? -5.891 -7.241 7.308 1.00 98.31 90 GLU A CA 1
ATOM 750 C C . GLU A 1 90 ? -4.972 -8.475 7.215 1.00 98.31 90 GLU A C 1
ATOM 752 O O . GLU A 1 90 ? -3.746 -8.353 7.143 1.00 98.31 90 GLU A O 1
ATOM 757 N N . LYS A 1 91 ? -5.559 -9.677 7.191 1.00 97.69 91 LYS A N 1
ATOM 758 C CA . LYS A 1 91 ? -4.800 -10.934 7.118 1.00 97.69 91 LYS A CA 1
ATOM 759 C C . LYS A 1 91 ? -4.035 -11.074 5.798 1.00 97.69 91 LYS A C 1
ATOM 761 O O . LYS A 1 91 ? -2.910 -11.567 5.814 1.00 97.69 91 LYS A O 1
ATOM 766 N N . GLU A 1 92 ? -4.619 -10.620 4.689 1.00 98.25 92 GLU A N 1
ATOM 767 C CA . GLU A 1 92 ? -3.990 -10.609 3.360 1.00 98.25 92 GLU A CA 1
ATOM 768 C C . GLU A 1 92 ? -2.703 -9.774 3.398 1.00 98.25 92 GLU A C 1
ATOM 770 O O . GLU A 1 92 ? -1.619 -10.268 3.085 1.00 98.25 92 GLU A O 1
ATOM 775 N N . PHE A 1 93 ? -2.796 -8.538 3.895 1.00 98.50 93 PHE A N 1
ATOM 776 C CA . PHE A 1 93 ? -1.669 -7.602 3.916 1.00 98.50 93 PHE A CA 1
ATOM 777 C C . PHE A 1 93 ? -0.579 -7.982 4.914 1.00 98.50 93 PHE A C 1
ATOM 779 O O . PHE A 1 93 ? 0.610 -7.826 4.621 1.00 98.50 93 PHE A O 1
ATOM 786 N N . ARG A 1 94 ? -0.948 -8.545 6.071 1.00 97.62 94 ARG A N 1
ATOM 787 C CA . ARG A 1 94 ? 0.039 -9.134 6.989 1.00 97.62 94 ARG A CA 1
ATOM 788 C C . ARG A 1 94 ? 0.758 -10.325 6.349 1.00 97.62 94 ARG A C 1
ATOM 790 O O . ARG A 1 94 ? 1.966 -10.457 6.535 1.00 97.62 94 ARG A O 1
ATOM 797 N N . GLY A 1 95 ? 0.054 -11.133 5.553 1.00 97.44 95 GLY A N 1
ATOM 798 C CA . GLY A 1 95 ? 0.638 -12.215 4.757 1.00 97.44 95 GLY A CA 1
ATOM 799 C C . GLY A 1 95 ? 1.659 -11.712 3.732 1.00 97.44 95 GLY A C 1
ATOM 800 O O . GLY A 1 95 ? 2.796 -12.185 3.720 1.00 97.44 95 GLY A O 1
ATOM 801 N N . TYR A 1 96 ? 1.306 -10.699 2.934 1.00 96.75 96 TYR A N 1
ATOM 802 C CA . TYR A 1 96 ? 2.237 -10.082 1.979 1.00 96.75 96 TYR A CA 1
ATOM 803 C C . TYR A 1 96 ? 3.490 -9.525 2.655 1.00 96.75 96 TYR A C 1
ATOM 805 O O . TYR A 1 96 ? 4.604 -9.730 2.173 1.00 96.75 96 TYR A O 1
ATOM 813 N N . TYR A 1 97 ? 3.335 -8.856 3.798 1.00 95.44 97 TYR A N 1
ATOM 814 C CA . TYR A 1 97 ? 4.477 -8.321 4.534 1.00 95.44 97 TYR A CA 1
ATOM 815 C C . TYR A 1 97 ? 5.364 -9.417 5.131 1.00 95.44 97 TYR A C 1
ATOM 817 O O . TYR A 1 97 ? 6.585 -9.274 5.130 1.00 95.44 97 TYR A O 1
ATOM 825 N N . ALA A 1 98 ? 4.783 -10.524 5.606 1.00 94.56 98 ALA A N 1
ATOM 826 C CA . ALA A 1 98 ? 5.557 -11.673 6.067 1.00 94.56 98 ALA A CA 1
ATOM 827 C C . ALA A 1 98 ? 6.429 -12.245 4.936 1.00 94.56 98 ALA A C 1
ATOM 829 O O . ALA A 1 98 ? 7.634 -12.406 5.128 1.00 94.56 98 ALA A O 1
ATOM 830 N N . LEU A 1 99 ? 5.859 -12.453 3.742 1.00 91.75 99 LEU A N 1
ATOM 831 C CA . LEU A 1 99 ? 6.606 -12.896 2.554 1.00 91.75 99 LEU A CA 1
ATOM 832 C C . LEU A 1 99 ? 7.737 -11.921 2.196 1.00 91.75 99 LEU A C 1
ATOM 834 O O . LEU A 1 99 ? 8.869 -12.346 1.978 1.00 91.75 99 LEU A O 1
ATOM 838 N N . LEU A 1 100 ? 7.466 -10.613 2.242 1.00 88.75 100 LEU A N 1
ATOM 839 C CA . LEU A 1 100 ? 8.469 -9.574 1.987 1.00 88.75 100 LEU A CA 1
ATOM 840 C C . LEU A 1 100 ? 9.654 -9.621 2.972 1.00 88.75 100 LEU A C 1
ATOM 842 O O . LEU A 1 100 ? 10.765 -9.216 2.630 1.00 88.75 100 LEU A O 1
ATOM 846 N N . LYS A 1 101 ? 9.438 -10.066 4.216 1.00 85.00 101 LYS A N 1
ATOM 847 C CA . LYS A 1 101 ? 10.504 -10.188 5.226 1.00 85.00 101 LYS A CA 1
ATOM 848 C C . LYS A 1 101 ? 11.257 -11.508 5.156 1.00 85.00 101 LYS A C 1
ATOM 850 O O . LYS A 1 101 ? 12.441 -11.514 5.492 1.00 85.00 101 LYS A O 1
ATOM 855 N N . LEU A 1 102 ? 10.607 -12.586 4.719 1.00 84.50 102 LEU A N 1
ATOM 856 C CA . LEU A 1 102 ? 11.248 -13.892 4.542 1.00 84.50 102 LEU A CA 1
ATOM 857 C C . LEU A 1 102 ? 12.383 -13.835 3.512 1.00 84.50 102 LEU A C 1
ATOM 859 O O . LEU A 1 102 ? 13.422 -14.449 3.731 1.00 84.50 102 LEU A O 1
ATOM 863 N N . ASP A 1 103 ? 12.238 -13.019 2.467 1.00 66.88 103 ASP A N 1
ATOM 864 C CA . ASP A 1 103 ? 13.268 -12.794 1.440 1.00 66.88 103 ASP A CA 1
ATOM 865 C C . ASP A 1 103 ? 14.595 -12.238 2.008 1.00 66.88 103 ASP A C 1
ATOM 867 O O . ASP A 1 103 ? 15.675 -12.461 1.469 1.00 66.88 103 ASP A O 1
ATOM 871 N N . LYS A 1 104 ? 14.559 -11.571 3.171 1.00 55.50 104 LYS A N 1
ATOM 872 C CA . LYS A 1 104 ? 15.764 -11.042 3.835 1.00 55.50 104 LYS A CA 1
ATOM 873 C C . LYS A 1 104 ? 16.495 -12.063 4.710 1.00 55.50 104 LYS A C 1
ATOM 875 O O . LYS A 1 104 ? 17.482 -11.701 5.351 1.00 55.50 104 LYS A O 1
ATOM 880 N N . HIS A 1 105 ? 16.026 -13.310 4.795 1.00 49.09 105 HIS A N 1
ATOM 881 C CA . HIS A 1 105 ? 16.761 -14.376 5.473 1.00 49.09 105 HIS A CA 1
ATOM 882 C C . HIS A 1 105 ? 17.705 -15.080 4.486 1.00 49.09 105 HIS A C 1
ATOM 884 O O . HIS A 1 105 ? 17.231 -15.707 3.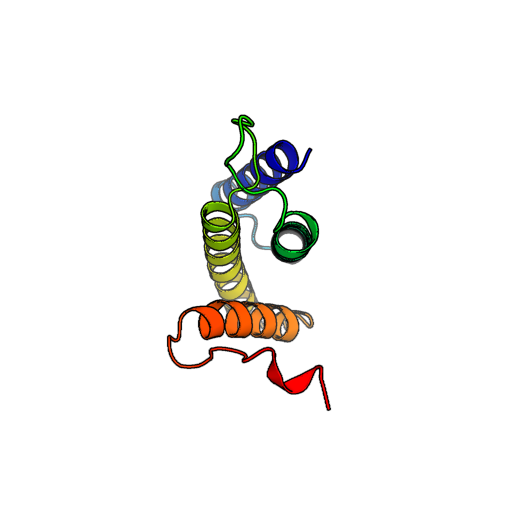542 1.00 49.09 105 HIS A O 1
ATOM 890 N N . PRO A 1 106 ? 19.032 -15.089 4.725 1.00 48.66 106 PRO A N 1
ATOM 891 C CA . PRO A 1 106 ? 20.009 -15.736 3.838 1.00 48.66 106 PRO A CA 1
ATOM 892 C C . PRO A 1 106 ? 19.870 -17.274 3.735 1.00 48.66 106 PRO A C 1
ATOM 894 O O . PRO A 1 106 ? 20.696 -17.920 3.095 1.00 48.66 106 PRO A O 1
ATOM 897 N N . GLY A 1 107 ? 18.853 -17.875 4.364 1.00 47.22 107 GLY A N 1
ATOM 898 C CA . GLY A 1 107 ? 18.654 -19.323 4.455 1.00 47.22 107 GLY A CA 1
ATOM 899 C C . GLY A 1 107 ? 17.787 -19.955 3.363 1.00 47.22 107 GLY A C 1
ATOM 900 O O . GLY A 1 107 ? 17.811 -21.174 3.236 1.00 47.22 107 GLY A O 1
ATOM 901 N N . TYR A 1 108 ? 17.052 -19.179 2.559 1.00 45.78 108 TYR A N 1
ATOM 902 C CA . TYR A 1 108 ? 16.178 -19.730 1.514 1.00 45.78 108 TYR A CA 1
ATOM 903 C C . TYR A 1 108 ? 16.684 -19.383 0.115 1.00 45.78 108 TYR A C 1
ATOM 905 O O . TYR A 1 108 ? 16.095 -18.593 -0.616 1.00 45.78 108 TYR A O 1
ATOM 913 N N . LYS A 1 109 ? 17.775 -20.036 -0.298 1.00 35.94 109 LYS A N 1
ATOM 914 C CA . LYS A 1 109 ? 18.027 -20.229 -1.729 1.00 35.94 109 LYS A CA 1
ATOM 915 C C . LYS A 1 109 ? 17.012 -21.250 -2.235 1.00 35.94 109 LYS A C 1
ATOM 917 O O . LYS A 1 109 ? 17.231 -22.452 -2.087 1.00 35.94 109 LYS A O 1
ATOM 922 N N . VAL A 1 110 ? 15.914 -20.781 -2.831 1.00 45.53 110 VAL A N 1
ATOM 923 C CA . VAL A 1 110 ? 15.073 -21.640 -3.673 1.00 45.53 110 VAL A CA 1
ATOM 924 C C . VAL A 1 110 ? 15.971 -22.143 -4.795 1.00 45.53 110 VAL A C 1
ATOM 926 O O . VAL A 1 110 ? 16.377 -21.404 -5.689 1.00 45.53 110 VAL A O 1
ATOM 929 N N . SER A 1 111 ? 16.395 -23.393 -4.668 1.00 39.16 111 SER A N 1
ATOM 930 C CA . SER A 1 111 ? 17.226 -24.045 -5.661 1.00 39.16 111 SER A CA 1
ATOM 931 C C . SER A 1 111 ? 16.295 -24.437 -6.802 1.00 39.16 111 SER A C 1
ATOM 933 O O . SER A 1 111 ? 15.366 -25.211 -6.594 1.00 39.16 111 SER A O 1
ATOM 935 N N . TYR A 1 112 ? 16.552 -23.926 -8.006 1.00 43.50 112 TYR A N 1
ATOM 936 C CA . TYR A 1 112 ? 15.807 -24.224 -9.240 1.00 43.50 112 TYR A CA 1
ATOM 937 C C . TYR A 1 112 ? 15.791 -25.722 -9.637 1.00 43.50 112 TYR A C 1
ATOM 939 O O . TYR A 1 112 ? 15.231 -26.091 -10.664 1.00 43.50 112 TYR A O 1
ATOM 947 N N . TRP A 1 113 ? 16.353 -26.609 -8.811 1.00 43.97 113 TRP A N 1
ATOM 948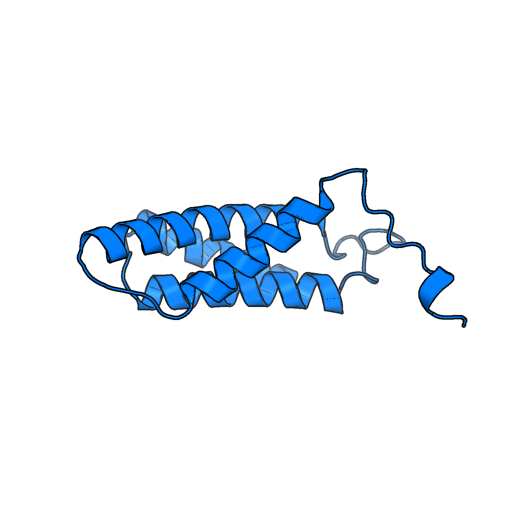 C CA . TRP A 1 113 ? 16.402 -28.055 -9.018 1.00 43.97 113 TRP A CA 1
ATOM 949 C C . TRP A 1 113 ? 15.046 -28.766 -8.884 1.00 43.97 113 TRP A C 1
ATOM 951 O O . TRP A 1 113 ? 14.928 -29.901 -9.325 1.00 43.97 113 TRP A O 1
ATOM 961 N N . LEU A 1 114 ? 14.008 -28.124 -8.333 1.00 43.03 114 LEU A N 1
ATOM 962 C CA . LEU A 1 114 ? 12.675 -28.739 -8.208 1.00 43.03 114 LEU A CA 1
ATOM 963 C C . LEU A 1 114 ? 11.811 -28.655 -9.481 1.00 43.03 114 LEU A C 1
ATOM 965 O O . LEU A 1 114 ? 10.738 -29.244 -9.509 1.00 43.03 114 LEU A O 1
ATOM 969 N N . LEU A 1 115 ? 12.261 -27.961 -10.533 1.00 41.41 115 LEU A N 1
ATOM 970 C CA . LEU A 1 115 ? 11.520 -27.832 -11.800 1.00 41.41 115 LEU A CA 1
ATOM 971 C C . LEU A 1 115 ? 12.033 -28.763 -12.917 1.00 41.41 115 LEU A C 1
ATOM 973 O O . LEU A 1 115 ? 11.674 -28.576 -14.074 1.00 41.41 115 LEU A O 1
ATOM 977 N N . THR A 1 116 ? 12.872 -29.757 -12.597 1.00 39.66 116 THR A N 1
ATOM 978 C CA . THR A 1 116 ? 13.426 -30.706 -13.592 1.00 39.66 116 THR A CA 1
ATOM 979 C C . THR A 1 116 ? 13.324 -32.187 -13.193 1.00 39.66 116 THR A C 1
ATOM 981 O O . THR A 1 116 ? 14.123 -32.993 -13.663 1.00 39.66 116 THR A O 1
ATOM 984 N N . ALA A 1 117 ? 12.343 -32.565 -12.364 1.00 39.88 117 ALA A N 1
ATOM 985 C CA . ALA A 1 117 ? 12.034 -33.970 -12.065 1.00 39.88 117 ALA A CA 1
ATOM 986 C C . ALA A 1 117 ? 10.715 -34.411 -12.709 1.00 39.88 117 ALA A C 1
ATOM 988 O O . ALA A 1 117 ? 9.744 -33.624 -12.634 1.00 39.88 117 ALA A O 1
#

Secondary structure (DSSP, 8-state):
-HHHHHHHHHHHHHHHHHTT--SHHHHHHHHHHHHHHHHHHHHTTTSBS-SS-TT-B-HHHHHHHHHHHHHHHHHHHHHHHHTT---TTHHHHHHHHHHHHHTT-TT----GGGG--

Foldseek 3Di:
DLVVVLVVLVVLLVVCVVVVPLDVVNLVSLVVLLVSLVVCCVVQVVQAPDDPDPPHDDNVVSLVVSVVSLVVSVVSQVVCVVVVHHDPCNVVSVVSVVVSVVVVDPPDPPDPVVVPD